Protein AF-A0A929ZGE2-F1 (afdb_monomer_lite)

Structure (mmCIF, N/CA/C/O backbone):
data_AF-A0A929ZGE2-F1
#
_entry.id   AF-A0A929ZGE2-F1
#
loop_
_atom_site.group_PDB
_atom_site.id
_atom_site.type_symbol
_atom_site.label_atom_id
_atom_site.label_alt_id
_atom_site.label_comp_id
_atom_site.label_asym_id
_atom_site.label_entity_id
_atom_site.label_seq_id
_atom_site.pdbx_PDB_ins_code
_atom_site.Cartn_x
_atom_site.Cartn_y
_atom_site.Cartn_z
_atom_site.occupancy
_atom_site.B_iso_or_equiv
_atom_site.auth_seq_id
_atom_site.auth_comp_id
_atom_site.auth_asym_id
_atom_site.auth_atom_id
_atom_site.pdbx_PDB_model_num
ATOM 1 N N . ASN A 1 1 ? -26.048 5.030 -4.617 1.00 40.84 1 ASN A N 1
ATOM 2 C CA . ASN A 1 1 ? -25.272 4.471 -3.493 1.00 40.84 1 ASN A CA 1
ATOM 3 C C . ASN A 1 1 ? -23.914 5.142 -3.440 1.00 40.84 1 ASN A C 1
ATOM 5 O O . ASN A 1 1 ? -22.990 4.678 -4.099 1.00 40.84 1 ASN A O 1
ATOM 9 N N . LEU A 1 2 ? -23.806 6.269 -2.723 1.00 44.00 2 LEU A N 1
ATOM 10 C CA . LEU A 1 2 ? -22.497 6.775 -2.311 1.00 44.00 2 LEU A CA 1
ATOM 11 C C . LEU A 1 2 ? -21.876 5.659 -1.468 1.00 44.00 2 LEU A C 1
ATOM 13 O O . LEU A 1 2 ? -22.392 5.347 -0.399 1.00 44.00 2 LEU A O 1
ATOM 17 N N . ARG A 1 3 ? -20.832 5.007 -1.985 1.00 54.00 3 ARG A N 1
ATOM 18 C CA . ARG A 1 3 ? -19.959 4.172 -1.158 1.00 54.00 3 ARG A CA 1
ATOM 19 C C . ARG A 1 3 ? -19.559 5.036 0.035 1.00 54.00 3 ARG A C 1
ATOM 21 O O . ARG A 1 3 ? -19.123 6.165 -0.184 1.00 54.00 3 ARG A O 1
ATOM 28 N N . GLU A 1 4 ? -19.760 4.550 1.257 1.00 52.00 4 GLU A N 1
ATOM 29 C CA . GLU A 1 4 ? -19.268 5.228 2.456 1.00 52.00 4 GLU A CA 1
ATOM 30 C C . GLU A 1 4 ? -17.819 5.655 2.212 1.00 52.00 4 GLU A C 1
ATOM 32 O O . GLU A 1 4 ? -16.955 4.827 1.906 1.00 52.00 4 GLU A O 1
ATOM 37 N N . SER A 1 5 ? -17.575 6.965 2.259 1.00 64.25 5 SER A N 1
ATOM 38 C CA . SER A 1 5 ? -16.244 7.520 2.058 1.00 64.25 5 SER A CA 1
ATOM 39 C C . SER A 1 5 ? -15.406 7.135 3.267 1.00 64.25 5 SER A C 1
ATOM 41 O O . SER A 1 5 ? -15.441 7.811 4.294 1.00 64.25 5 SER A O 1
ATOM 43 N N . ARG A 1 6 ? -14.682 6.016 3.176 1.00 67.69 6 ARG A N 1
ATOM 44 C CA . ARG A 1 6 ? -13.739 5.624 4.224 1.00 67.69 6 ARG A CA 1
ATOM 45 C C . ARG A 1 6 ? -12.656 6.701 4.323 1.00 67.69 6 ARG A C 1
ATOM 47 O O . ARG A 1 6 ? -12.131 7.111 3.285 1.00 67.69 6 ARG A O 1
ATOM 54 N N . PRO A 1 7 ? -12.312 7.172 5.532 1.00 79.94 7 PRO A N 1
ATOM 55 C CA . PRO A 1 7 ? -11.220 8.117 5.692 1.00 79.94 7 PRO A CA 1
ATOM 56 C C . PRO A 1 7 ? -9.923 7.465 5.206 1.00 79.94 7 PRO A C 1
ATOM 58 O O . PRO A 1 7 ? -9.541 6.390 5.667 1.00 79.94 7 PRO A O 1
ATOM 61 N N . VAL A 1 8 ? -9.251 8.117 4.261 1.00 84.75 8 VAL A N 1
ATOM 62 C CA . VAL A 1 8 ? -7.944 7.691 3.753 1.00 84.75 8 VAL A CA 1
ATOM 63 C C . VAL A 1 8 ? -6.881 8.501 4.477 1.00 84.75 8 VAL A C 1
ATOM 65 O O . VAL A 1 8 ? -7.039 9.702 4.648 1.00 84.75 8 VAL A O 1
ATOM 68 N N . SER A 1 9 ? -5.800 7.856 4.910 1.00 90.00 9 SER A N 1
ATOM 69 C CA . SER A 1 9 ? -4.595 8.536 5.392 1.00 90.00 9 SER A CA 1
ATOM 70 C C . SER A 1 9 ? -3.472 8.297 4.393 1.00 90.00 9 SER A C 1
ATOM 72 O O . SER A 1 9 ? -3.254 7.158 3.989 1.00 90.00 9 SER A O 1
ATOM 74 N N . LEU A 1 10 ? -2.752 9.352 4.007 1.00 91.56 10 LEU A N 1
ATOM 75 C CA . LEU A 1 10 ? -1.669 9.263 3.029 1.00 91.56 10 LEU A CA 1
ATOM 76 C C . LEU A 1 10 ? -0.353 9.757 3.623 1.00 91.56 10 LEU A C 1
ATOM 78 O O . LEU A 1 10 ? -0.294 10.792 4.284 1.00 91.56 10 LEU A O 1
ATOM 82 N N . SER A 1 11 ? 0.704 8.996 3.378 1.00 91.50 11 SER A N 1
ATOM 83 C CA . SER A 1 11 ? 2.046 9.247 3.877 1.00 91.50 11 SER A CA 1
ATOM 84 C C . SER A 1 11 ? 3.041 9.141 2.728 1.00 91.50 11 SER A C 1
ATOM 86 O O . SER A 1 11 ? 2.984 8.194 1.948 1.00 91.50 11 SER A O 1
ATOM 88 N N . THR A 1 12 ? 3.981 10.076 2.668 1.00 89.44 12 THR A N 1
ATOM 89 C CA . THR A 1 12 ? 5.114 10.082 1.739 1.00 89.44 12 THR A CA 1
ATOM 90 C C . THR A 1 12 ? 6.421 9.866 2.503 1.00 89.44 12 THR A C 1
ATOM 92 O O . THR A 1 12 ? 6.436 9.656 3.724 1.00 89.44 12 THR A O 1
ATOM 95 N N . THR A 1 13 ? 7.544 9.933 1.793 1.00 82.38 13 THR A N 1
ATOM 96 C CA . THR A 1 13 ? 8.884 9.935 2.393 1.00 82.38 13 THR A CA 1
ATOM 97 C C . THR A 1 13 ? 9.158 11.170 3.254 1.00 82.38 13 THR A C 1
ATOM 99 O O . THR A 1 13 ? 10.060 11.122 4.082 1.00 82.38 13 THR A O 1
ATOM 102 N N . GLU A 1 14 ? 8.397 12.257 3.084 1.00 83.38 14 GLU A N 1
ATOM 103 C CA . GLU A 1 14 ? 8.564 13.503 3.847 1.00 83.38 14 GLU A CA 1
ATOM 104 C C . GLU A 1 14 ? 7.652 13.570 5.082 1.00 83.38 14 GLU A C 1
ATOM 106 O O . GLU A 1 14 ? 7.980 14.250 6.050 1.00 83.38 14 GLU A O 1
ATOM 111 N N . GLY A 1 15 ? 6.539 12.830 5.103 1.00 87.25 15 GLY A N 1
ATOM 112 C CA . GLY A 1 15 ? 5.638 12.820 6.256 1.00 87.25 15 GLY A CA 1
ATOM 113 C C . GLY A 1 15 ? 4.215 12.394 5.920 1.00 87.25 15 GLY A C 1
ATOM 114 O O . GLY A 1 15 ? 3.963 11.780 4.886 1.00 87.25 15 GLY A O 1
ATOM 115 N N . TRP A 1 16 ? 3.282 12.678 6.826 1.00 91.81 16 TRP A N 1
ATOM 116 C CA . TRP A 1 16 ? 1.848 12.500 6.586 1.00 91.81 16 TRP A CA 1
ATOM 117 C C . TRP A 1 16 ? 1.264 13.720 5.887 1.00 91.81 16 TRP A C 1
ATOM 119 O O . TRP A 1 16 ? 1.571 14.846 6.268 1.00 91.81 16 TRP A O 1
ATOM 129 N N . LEU A 1 17 ? 0.381 13.491 4.916 1.00 91.38 17 LEU A N 1
ATOM 130 C CA . LEU A 1 17 ? -0.327 14.558 4.219 1.00 91.38 17 LEU A CA 1
ATOM 131 C C . LEU A 1 17 ? -1.731 14.784 4.805 1.00 91.38 17 LEU A C 1
ATOM 133 O O . LEU A 1 17 ? -2.386 13.830 5.257 1.00 91.38 17 LEU A O 1
ATOM 137 N N . PRO A 1 18 ? -2.234 16.033 4.776 1.00 85.56 18 PRO A N 1
ATOM 138 C CA . PRO A 1 18 ? -3.602 16.339 5.168 1.00 85.56 18 PRO A CA 1
ATOM 139 C C . PRO A 1 18 ? -4.575 15.692 4.176 1.00 85.56 18 PRO A C 1
ATOM 141 O O . PRO A 1 18 ? -4.662 16.096 3.027 1.00 85.56 18 PRO A O 1
ATOM 144 N N . SER A 1 19 ? -5.315 14.679 4.619 1.00 81.50 19 SER A N 1
ATOM 145 C CA . SER A 1 19 ? -6.142 13.823 3.746 1.00 81.50 19 SER A CA 1
ATOM 146 C C . SER A 1 19 ? -7.652 13.963 3.978 1.00 81.50 19 SER A C 1
ATOM 148 O O . SER A 1 19 ? -8.447 13.386 3.245 1.00 81.50 19 SER A O 1
ATOM 150 N N . GLY A 1 20 ? -8.063 14.783 4.953 1.00 79.75 20 GLY A N 1
ATOM 151 C CA . GLY A 1 20 ? -9.476 15.066 5.237 1.00 79.75 20 GLY A CA 1
ATOM 152 C C . GLY A 1 20 ? -10.130 16.091 4.301 1.00 79.75 20 GLY A C 1
ATOM 153 O O . GLY A 1 20 ? -11.348 16.227 4.314 1.00 79.75 20 GLY A O 1
ATOM 154 N N . VAL A 1 21 ? -9.345 16.820 3.497 1.00 84.12 21 VAL A N 1
ATOM 155 C CA . VAL A 1 21 ? -9.839 17.822 2.536 1.00 84.12 21 VAL A CA 1
ATOM 156 C C . VAL A 1 21 ? -9.084 17.658 1.221 1.00 84.12 21 VAL A C 1
ATOM 158 O O . VAL A 1 21 ? -7.868 17.831 1.191 1.00 84.12 21 VAL A O 1
ATOM 161 N N . ALA A 1 22 ? -9.807 17.369 0.135 1.00 82.44 22 ALA A N 1
ATOM 162 C CA . ALA A 1 22 ? -9.215 17.029 -1.161 1.00 82.44 22 ALA A CA 1
ATOM 163 C C . ALA A 1 22 ? -8.254 18.105 -1.697 1.00 82.44 22 ALA A C 1
ATOM 165 O O . ALA A 1 22 ? -7.133 17.781 -2.068 1.00 82.44 22 ALA A O 1
ATOM 166 N N . MET A 1 23 ? -8.650 19.383 -1.672 1.00 87.00 23 MET A N 1
ATOM 167 C CA . MET A 1 23 ? -7.789 20.475 -2.155 1.00 87.00 23 MET A CA 1
ATOM 168 C C . MET A 1 23 ? -6.487 20.584 -1.358 1.00 87.00 23 MET A C 1
ATOM 170 O O . MET A 1 23 ? -5.419 20.645 -1.948 1.00 87.00 23 MET A O 1
ATOM 174 N N . ARG A 1 24 ? -6.554 20.488 -0.023 1.00 87.06 24 ARG A N 1
ATOM 175 C CA . ARG A 1 24 ? -5.351 20.536 0.826 1.00 87.06 24 ARG A CA 1
ATOM 176 C C . ARG A 1 24 ? -4.417 19.355 0.585 1.00 87.06 24 ARG A C 1
ATOM 178 O O . ARG A 1 24 ? -3.208 19.506 0.709 1.00 87.06 24 ARG A O 1
ATOM 185 N N . LEU A 1 25 ? -4.972 18.186 0.265 1.00 89.25 25 LEU A N 1
ATOM 186 C CA . LEU A 1 25 ? -4.176 17.026 -0.117 1.00 89.25 25 LEU A CA 1
ATOM 187 C C . LEU A 1 25 ? -3.442 17.276 -1.438 1.00 89.25 25 LEU A C 1
ATOM 189 O O . LEU A 1 25 ? -2.263 16.956 -1.531 1.00 89.25 25 LEU A O 1
ATOM 193 N N . LEU A 1 26 ? -4.127 17.837 -2.440 1.00 89.56 26 LEU A N 1
ATOM 194 C CA . LEU A 1 26 ? -3.534 18.149 -3.743 1.00 89.56 26 LEU A CA 1
ATOM 195 C C . LEU A 1 26 ? -2.442 19.216 -3.629 1.00 89.56 26 LEU A C 1
ATOM 197 O O . LEU A 1 26 ? -1.361 19.021 -4.180 1.00 89.56 26 LEU A O 1
ATOM 201 N N . ASP A 1 27 ? -2.687 20.278 -2.859 1.00 90.69 27 ASP A N 1
ATOM 202 C CA . ASP A 1 27 ? -1.688 21.314 -2.585 1.00 90.69 27 ASP A CA 1
ATOM 203 C C . ASP A 1 27 ? -0.450 20.693 -1.924 1.00 90.69 27 ASP A C 1
ATOM 205 O O . ASP A 1 27 ? 0.663 20.834 -2.430 1.00 90.69 27 ASP A O 1
ATOM 209 N N . ALA A 1 28 ? -0.647 19.897 -0.866 1.00 90.44 28 ALA A N 1
ATOM 210 C CA . ALA A 1 28 ? 0.449 19.226 -0.175 1.00 90.44 28 ALA A CA 1
ATOM 211 C C . ALA A 1 28 ? 1.199 18.240 -1.086 1.00 90.44 28 ALA A C 1
ATOM 213 O O . ALA A 1 28 ? 2.420 18.160 -1.017 1.00 90.44 28 ALA A O 1
ATOM 214 N N . LEU A 1 29 ? 0.501 17.507 -1.962 1.00 88.81 29 LEU A N 1
ATOM 215 C CA . LEU A 1 29 ? 1.123 16.613 -2.945 1.00 88.81 29 LEU A CA 1
ATOM 216 C C . LEU A 1 29 ? 1.985 17.371 -3.958 1.00 88.81 29 LEU A C 1
ATOM 218 O O . LEU A 1 29 ? 3.021 16.847 -4.358 1.00 88.81 29 LEU A O 1
ATOM 222 N N . SER A 1 30 ? 1.588 18.582 -4.358 1.00 88.88 30 SER A N 1
ATOM 223 C CA . SER A 1 30 ? 2.363 19.396 -5.305 1.00 88.88 30 SER A CA 1
ATOM 224 C C . SER A 1 30 ? 3.727 19.833 -4.751 1.00 88.88 30 SER A C 1
ATOM 226 O O . SER A 1 30 ? 4.663 20.066 -5.514 1.00 88.88 30 SER A O 1
ATOM 228 N N . GLU A 1 31 ? 3.857 19.893 -3.424 1.00 88.62 31 GLU A N 1
ATOM 229 C CA . GLU A 1 31 ? 5.085 20.287 -2.731 1.00 88.62 31 GLU A CA 1
ATOM 230 C C . GLU A 1 31 ? 6.019 19.103 -2.432 1.00 88.62 31 GLU A C 1
ATOM 232 O O . GLU A 1 31 ? 7.210 19.310 -2.180 1.00 88.62 31 GLU A O 1
ATOM 237 N N . VAL A 1 32 ? 5.509 17.865 -2.488 1.00 86.56 32 VAL A N 1
ATOM 238 C CA . VAL A 1 32 ? 6.289 16.653 -2.201 1.00 86.56 32 VAL A CA 1
ATOM 239 C C . VAL A 1 32 ? 7.362 16.464 -3.263 1.00 86.56 32 VAL A C 1
ATOM 241 O O . VAL A 1 32 ? 7.082 16.253 -4.444 1.00 86.56 32 VAL A O 1
ATOM 244 N N . LYS A 1 33 ? 8.621 16.455 -2.826 1.00 80.06 33 LYS A N 1
ATOM 245 C CA . LYS A 1 33 ? 9.756 16.194 -3.713 1.00 80.06 33 LYS A CA 1
ATOM 246 C C . LYS A 1 33 ? 10.139 14.722 -3.681 1.00 80.06 33 LYS A C 1
ATOM 248 O O . LYS A 1 33 ? 10.235 14.107 -2.619 1.00 80.06 33 LYS A O 1
ATOM 253 N N . ALA A 1 34 ? 10.435 14.167 -4.855 1.00 70.25 34 ALA A N 1
ATOM 254 C CA . ALA A 1 34 ? 11.056 12.855 -4.946 1.00 70.25 34 ALA A CA 1
ATOM 255 C C . ALA A 1 34 ? 12.440 12.907 -4.281 1.00 70.25 34 ALA A C 1
ATOM 257 O O . ALA A 1 34 ? 13.312 13.674 -4.693 1.00 70.25 34 ALA A O 1
ATOM 258 N N . ARG A 1 35 ? 12.645 12.096 -3.243 1.00 69.00 35 ARG A N 1
ATOM 259 C CA . ARG A 1 35 ? 13.950 11.918 -2.602 1.00 69.00 35 ARG A CA 1
ATOM 260 C C . ARG A 1 35 ? 14.321 10.446 -2.598 1.00 69.00 35 ARG A C 1
ATOM 262 O O . ARG A 1 35 ? 13.476 9.588 -2.356 1.00 69.00 35 ARG A O 1
ATOM 269 N N . SER A 1 36 ? 15.606 10.173 -2.806 1.00 65.69 36 SER A N 1
ATOM 270 C CA . SER A 1 36 ? 16.196 8.883 -2.453 1.00 65.69 36 SER A CA 1
ATOM 271 C C . SER A 1 36 ? 15.994 8.664 -0.953 1.00 65.69 36 SER A C 1
ATOM 273 O O . SER A 1 36 ? 16.474 9.460 -0.143 1.00 65.69 36 SER A O 1
ATOM 275 N N . PHE A 1 37 ? 15.269 7.610 -0.583 1.00 65.19 37 PHE A N 1
ATOM 276 C CA . PHE A 1 37 ? 15.007 7.269 0.809 1.00 65.19 37 PHE A CA 1
ATOM 277 C C . PHE A 1 37 ? 15.747 5.987 1.182 1.00 65.19 37 PHE A C 1
ATOM 279 O O . PHE A 1 37 ? 15.637 4.985 0.483 1.00 65.19 37 PHE A O 1
ATOM 286 N N . GLY A 1 38 ? 16.504 6.033 2.281 1.00 69.81 38 GLY A N 1
ATOM 287 C CA . GLY A 1 38 ? 17.446 4.970 2.640 1.00 69.81 38 GLY A CA 1
ATOM 288 C C . GLY A 1 38 ? 16.827 3.706 3.244 1.00 69.81 38 GLY A C 1
ATOM 289 O O . GLY A 1 38 ? 17.447 2.656 3.157 1.00 69.81 38 GLY A O 1
ATOM 290 N N . ASP A 1 39 ? 15.630 3.770 3.847 1.00 85.81 39 ASP A N 1
ATOM 291 C CA . ASP A 1 39 ? 15.008 2.587 4.473 1.00 85.81 39 ASP A CA 1
ATOM 292 C C . ASP A 1 39 ? 13.474 2.607 4.387 1.00 85.81 39 ASP A C 1
ATOM 294 O O . ASP A 1 39 ? 12.769 2.964 5.336 1.00 85.81 39 ASP A O 1
ATOM 298 N N . LEU A 1 40 ? 12.942 2.208 3.230 1.00 87.94 40 LEU A N 1
ATOM 299 C CA . LEU A 1 40 ? 11.500 2.101 2.988 1.00 87.94 40 LEU A CA 1
ATOM 300 C C . LEU A 1 40 ? 10.786 1.250 4.055 1.00 87.94 40 LEU A C 1
ATOM 302 O O . LEU A 1 40 ? 9.696 1.610 4.502 1.00 87.94 40 LEU A O 1
ATOM 306 N N . SER A 1 41 ? 11.418 0.173 4.526 1.00 91.69 41 SER A N 1
ATOM 307 C CA . SER A 1 41 ? 10.856 -0.714 5.548 1.00 91.69 41 SER A CA 1
ATOM 308 C C . SER A 1 41 ? 10.658 0.005 6.881 1.00 91.69 41 SER A C 1
ATOM 310 O O . SER A 1 41 ? 9.613 -0.146 7.517 1.00 91.69 41 SER A O 1
ATOM 312 N N . ARG A 1 42 ? 11.615 0.842 7.300 1.00 91.62 42 ARG A N 1
ATOM 313 C CA . ARG A 1 42 ? 11.450 1.699 8.483 1.00 91.62 42 ARG A CA 1
ATOM 314 C C . ARG A 1 42 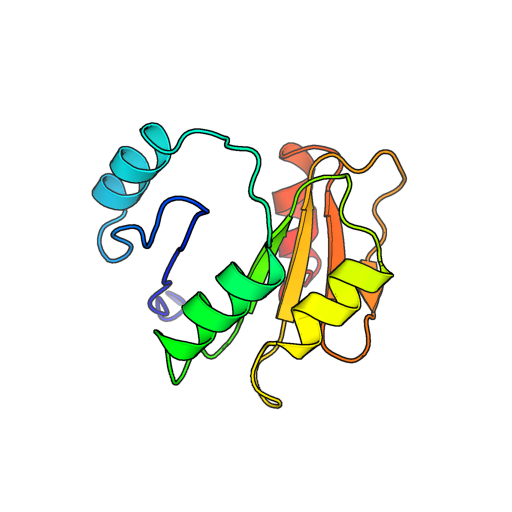? 10.280 2.663 8.312 1.00 91.62 42 ARG A C 1
ATOM 316 O O . ARG A 1 42 ? 9.455 2.749 9.219 1.00 91.62 42 ARG A O 1
ATOM 323 N N . ARG A 1 43 ? 10.154 3.329 7.157 1.00 90.44 43 ARG A N 1
ATOM 324 C CA . ARG A 1 43 ? 9.041 4.267 6.917 1.00 90.44 43 ARG A CA 1
ATOM 325 C C . ARG A 1 43 ? 7.682 3.576 6.989 1.00 90.44 43 ARG A C 1
ATOM 327 O O . ARG A 1 43 ? 6.763 4.134 7.586 1.00 90.44 43 ARG A O 1
ATOM 334 N N . VAL A 1 44 ? 7.560 2.379 6.410 1.00 92.56 44 VAL A N 1
ATOM 335 C CA . VAL A 1 44 ? 6.322 1.588 6.461 1.00 92.56 44 VAL A CA 1
ATOM 336 C C . VAL A 1 44 ? 5.994 1.181 7.896 1.00 92.56 44 VAL A C 1
ATOM 338 O O . VAL A 1 44 ? 4.866 1.404 8.330 1.00 92.56 44 VAL A O 1
ATOM 341 N N . ARG A 1 45 ? 6.968 0.671 8.667 1.00 92.94 45 ARG A N 1
ATOM 342 C CA . ARG A 1 45 ? 6.762 0.337 10.090 1.00 92.94 45 ARG A CA 1
ATOM 343 C C . ARG A 1 45 ? 6.277 1.538 10.898 1.00 92.94 45 ARG A C 1
ATOM 345 O O . ARG A 1 45 ? 5.303 1.426 11.634 1.00 92.94 45 ARG A O 1
ATOM 352 N N . GLU A 1 46 ? 6.927 2.689 10.737 1.00 92.94 46 GLU A N 1
ATOM 353 C CA . GLU A 1 46 ? 6.539 3.928 11.420 1.00 92.94 46 GLU A CA 1
ATOM 354 C C . GLU A 1 46 ? 5.130 4.378 11.030 1.00 92.94 46 GLU A C 1
ATOM 356 O O . GLU A 1 46 ? 4.344 4.762 11.894 1.00 92.94 46 GLU A O 1
ATOM 361 N N . ALA A 1 47 ? 4.786 4.310 9.740 1.00 92.56 47 ALA A N 1
ATOM 362 C CA . ALA A 1 47 ? 3.465 4.695 9.261 1.00 92.56 47 ALA A CA 1
ATOM 363 C C . ALA A 1 47 ? 2.360 3.784 9.824 1.00 92.56 47 ALA A C 1
ATOM 365 O O . ALA A 1 47 ? 1.340 4.281 10.298 1.00 92.56 47 ALA A O 1
ATOM 366 N N . VAL A 1 48 ? 2.580 2.467 9.828 1.00 92.50 48 VAL A N 1
ATOM 367 C CA . VAL A 1 48 ? 1.648 1.492 10.413 1.00 92.50 48 VAL A CA 1
ATOM 368 C C . VAL A 1 48 ? 1.489 1.724 11.918 1.00 92.50 48 VAL A C 1
ATOM 370 O O . VAL A 1 48 ? 0.366 1.792 12.410 1.00 92.50 48 VAL A O 1
ATOM 373 N N . ALA A 1 49 ? 2.590 1.925 12.649 1.00 93.12 49 ALA A N 1
ATOM 374 C CA . ALA A 1 49 ? 2.554 2.159 14.094 1.00 93.12 49 ALA A CA 1
ATOM 375 C C . ALA A 1 49 ? 1.801 3.447 14.477 1.00 93.12 49 ALA A C 1
ATOM 377 O O . ALA A 1 49 ? 1.116 3.487 15.496 1.00 93.12 49 ALA A O 1
ATOM 378 N N . GLN A 1 50 ? 1.896 4.497 13.657 1.00 93.38 50 GLN A N 1
ATOM 379 C CA . GLN A 1 50 ? 1.214 5.778 13.889 1.00 93.38 50 GLN A CA 1
ATOM 380 C C . GLN A 1 50 ? -0.281 5.750 13.536 1.00 93.38 50 GLN A C 1
ATOM 382 O O . GLN A 1 50 ? -1.009 6.684 13.878 1.00 93.38 50 GLN A O 1
ATOM 387 N N . ARG A 1 51 ? -0.753 4.704 12.848 1.00 90.44 51 ARG A N 1
ATOM 388 C CA . ARG A 1 51 ? -2.162 4.510 12.481 1.00 90.44 51 ARG A CA 1
ATOM 389 C C . ARG A 1 51 ? -2.647 3.130 12.941 1.00 90.44 51 ARG A C 1
ATOM 391 O O . ARG A 1 51 ? -2.924 2.267 12.106 1.00 90.44 51 ARG A O 1
ATOM 398 N N . PRO A 1 52 ? -2.783 2.907 14.261 1.00 84.06 52 PRO A N 1
ATOM 399 C CA . PRO A 1 52 ? -3.421 1.693 14.751 1.00 84.06 52 PRO A CA 1
ATOM 400 C C . PRO A 1 52 ? -4.872 1.654 14.242 1.00 84.06 52 PRO A C 1
ATOM 402 O O . PRO A 1 52 ? -5.599 2.638 14.360 1.00 84.06 52 PRO A O 1
ATOM 405 N N . GLY A 1 53 ? -5.285 0.539 13.634 1.00 86.44 53 GLY A N 1
ATOM 406 C CA . GLY A 1 53 ? -6.644 0.364 13.102 1.00 86.44 53 GLY A CA 1
ATOM 407 C C . GLY A 1 53 ? -6.832 0.690 11.616 1.00 86.44 53 GLY A C 1
ATOM 408 O O . GLY A 1 53 ? -7.971 0.828 11.168 1.00 86.44 53 GLY A O 1
ATOM 409 N N . VAL A 1 54 ? -5.755 0.810 10.827 1.00 89.31 54 VAL A N 1
ATOM 410 C CA . VAL A 1 54 ? -5.893 0.801 9.358 1.00 89.31 54 VAL A CA 1
ATOM 411 C C . VAL A 1 54 ? -6.588 -0.485 8.907 1.00 89.31 54 VAL A C 1
ATOM 413 O O . VAL A 1 54 ? -6.236 -1.567 9.353 1.00 89.31 54 VAL A O 1
ATOM 416 N N . SER A 1 55 ? -7.576 -0.368 8.019 1.00 89.75 55 SER A N 1
ATOM 417 C CA . SER A 1 55 ? -8.328 -1.525 7.497 1.00 89.75 55 SER A CA 1
ATOM 418 C C . SER A 1 55 ? -7.771 -2.078 6.185 1.00 89.75 55 SER A C 1
ATOM 420 O O . SER A 1 55 ? -8.221 -3.118 5.723 1.00 89.75 55 SER A O 1
ATOM 422 N N . ALA A 1 56 ? -6.820 -1.372 5.575 1.00 91.12 56 ALA A N 1
ATOM 423 C CA . ALA A 1 56 ? -6.087 -1.771 4.382 1.00 91.12 56 ALA A CA 1
ATOM 424 C C . ALA A 1 56 ? -4.810 -0.927 4.285 1.00 91.12 56 ALA A C 1
ATOM 426 O O . ALA A 1 56 ? -4.802 0.238 4.697 1.00 91.12 56 ALA A O 1
ATOM 427 N N . LEU A 1 57 ? -3.748 -1.486 3.707 1.00 93.19 57 LEU A N 1
ATOM 428 C CA . LEU A 1 57 ? -2.508 -0.773 3.413 1.00 93.19 57 LEU A CA 1
ATOM 429 C C . LEU A 1 57 ? -2.223 -0.838 1.912 1.00 93.19 57 LEU A C 1
ATOM 431 O O . LEU A 1 57 ? -2.126 -1.917 1.336 1.00 93.19 57 LEU A O 1
ATOM 435 N N . THR A 1 58 ? -2.056 0.319 1.275 1.00 93.25 58 THR A N 1
ATOM 436 C CA . THR A 1 58 ? -1.557 0.397 -0.104 1.00 93.25 58 THR A CA 1
ATOM 437 C C . THR A 1 58 ? -0.180 1.044 -0.109 1.00 93.25 58 THR A C 1
ATOM 439 O O . THR A 1 58 ? -0.014 2.143 0.417 1.00 93.25 58 THR A O 1
ATOM 442 N N . LEU A 1 59 ? 0.805 0.369 -0.696 1.00 93.75 59 LEU A N 1
ATOM 443 C CA . LEU A 1 59 ? 2.169 0.866 -0.845 1.00 93.75 59 LEU A CA 1
ATOM 444 C C . LEU A 1 59 ? 2.439 1.180 -2.313 1.00 93.75 59 LEU A C 1
ATOM 446 O O . LEU A 1 59 ? 2.299 0.310 -3.168 1.00 93.75 59 LEU A O 1
ATOM 450 N N . ILE A 1 60 ? 2.857 2.410 -2.597 1.00 91.31 60 ILE A N 1
ATOM 451 C CA . ILE A 1 60 ? 3.348 2.801 -3.919 1.00 91.31 60 ILE A CA 1
ATOM 452 C C . ILE A 1 60 ? 4.871 2.803 -3.860 1.00 91.31 60 ILE A C 1
ATOM 454 O O . ILE A 1 60 ? 5.454 3.504 -3.031 1.00 91.31 60 ILE A O 1
ATOM 458 N N . VAL A 1 61 ? 5.512 1.999 -4.704 1.00 91.06 61 VAL A N 1
ATOM 459 C CA . VAL A 1 61 ? 6.963 1.791 -4.683 1.00 91.06 61 VAL A CA 1
ATOM 460 C C . VAL A 1 61 ? 7.591 2.042 -6.051 1.00 91.06 61 VAL A C 1
ATOM 462 O O . VAL A 1 61 ? 6.930 1.938 -7.085 1.00 91.06 61 VAL A O 1
ATOM 465 N N . GLY A 1 62 ? 8.877 2.394 -6.048 1.00 88.75 62 GLY A N 1
ATOM 466 C CA . GLY A 1 62 ? 9.649 2.611 -7.271 1.00 88.75 62 GLY A CA 1
ATOM 467 C C . GLY A 1 62 ? 10.015 1.305 -7.989 1.00 88.75 62 GLY A C 1
ATOM 468 O O . GLY A 1 62 ? 9.922 0.227 -7.397 1.00 88.75 62 GLY A O 1
ATOM 469 N N . PRO A 1 63 ? 10.500 1.391 -9.238 1.00 88.69 63 PRO A N 1
ATOM 470 C CA . PRO A 1 63 ? 10.704 0.232 -10.113 1.00 88.69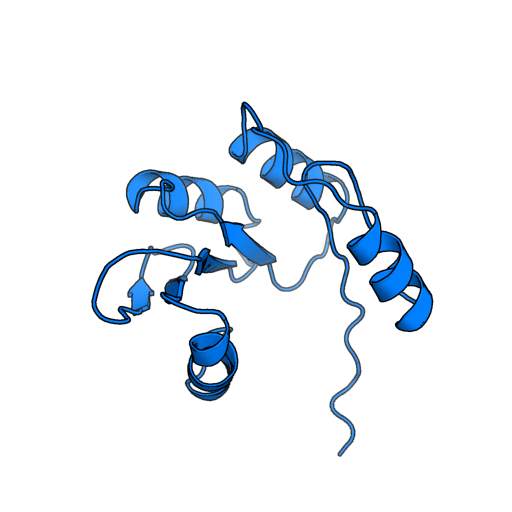 63 PRO A CA 1
ATOM 471 C C . PRO A 1 63 ? 11.789 -0.729 -9.619 1.00 88.69 63 PRO A C 1
ATOM 473 O O . PRO A 1 63 ? 11.752 -1.915 -9.928 1.00 88.69 63 PRO A O 1
ATOM 476 N N . ASN A 1 64 ? 12.722 -0.229 -8.807 1.00 88.88 64 ASN A N 1
ATOM 477 C CA . ASN A 1 64 ? 13.849 -1.002 -8.287 1.00 88.88 64 ASN A CA 1
ATOM 478 C C . ASN A 1 64 ? 13.485 -1.891 -7.091 1.00 88.88 64 ASN A C 1
ATOM 480 O O . ASN A 1 64 ? 14.326 -2.669 -6.655 1.00 88.88 64 ASN A O 1
ATOM 484 N N . VAL A 1 65 ? 12.264 -1.784 -6.549 1.00 91.00 65 VAL A N 1
ATOM 485 C CA . VAL A 1 65 ? 11.822 -2.661 -5.458 1.00 91.00 65 VAL A CA 1
ATOM 486 C C . VAL A 1 65 ? 11.592 -4.061 -6.007 1.00 91.00 65 VAL A C 1
ATOM 488 O O . VAL A 1 65 ? 10.699 -4.290 -6.824 1.00 91.00 65 VAL A O 1
ATOM 491 N N . THR A 1 66 ? 12.398 -5.007 -5.546 1.00 91.81 66 THR A N 1
ATOM 492 C CA . THR A 1 66 ? 12.319 -6.418 -5.925 1.00 91.81 66 THR A CA 1
ATOM 493 C C . THR A 1 66 ? 11.083 -7.096 -5.332 1.00 91.81 66 THR A C 1
ATOM 495 O O . THR A 1 66 ? 10.470 -6.617 -4.379 1.00 91.81 66 THR A O 1
ATOM 498 N N . ASP A 1 67 ? 10.724 -8.263 -5.863 1.00 92.06 67 ASP A N 1
ATOM 499 C CA . ASP A 1 67 ? 9.607 -9.061 -5.344 1.00 92.06 67 ASP A CA 1
ATOM 500 C C . ASP A 1 67 ? 9.839 -9.507 -3.893 1.00 92.06 67 ASP A C 1
ATOM 502 O O . ASP A 1 67 ? 8.904 -9.556 -3.094 1.00 92.06 67 ASP A O 1
ATOM 506 N N . ILE A 1 68 ? 11.097 -9.791 -3.538 1.00 93.56 68 ILE A N 1
ATOM 507 C CA . ILE A 1 68 ? 11.501 -10.171 -2.180 1.00 93.56 68 ILE A CA 1
ATOM 508 C C . ILE A 1 68 ? 11.320 -8.987 -1.226 1.00 93.56 68 ILE A C 1
ATOM 510 O O . ILE A 1 68 ? 10.747 -9.149 -0.148 1.00 93.56 68 ILE A O 1
ATOM 514 N N . GLU A 1 69 ? 11.757 -7.790 -1.622 1.00 94.31 69 GLU A N 1
ATOM 515 C CA . GLU A 1 69 ? 11.543 -6.574 -0.833 1.00 94.31 69 GLU A CA 1
ATOM 516 C C . GLU A 1 69 ? 10.054 -6.254 -0.703 1.00 94.31 69 GLU A C 1
ATOM 518 O O . GLU A 1 69 ? 9.590 -5.970 0.397 1.00 94.31 69 GLU A O 1
ATOM 523 N N . ALA A 1 70 ? 9.272 -6.374 -1.778 1.00 94.44 70 ALA A N 1
ATOM 524 C CA . ALA A 1 70 ? 7.824 -6.191 -1.727 1.00 94.44 70 ALA A CA 1
ATOM 525 C C . ALA A 1 70 ? 7.157 -7.187 -0.759 1.00 94.44 70 ALA A C 1
ATOM 527 O O . ALA A 1 70 ? 6.352 -6.790 0.087 1.00 94.44 70 ALA A O 1
ATOM 528 N N . ALA A 1 71 ? 7.535 -8.468 -0.810 1.00 95.00 71 ALA A N 1
ATOM 529 C CA . ALA A 1 71 ? 7.060 -9.481 0.131 1.00 95.00 71 ALA A CA 1
ATOM 530 C C . ALA A 1 71 ? 7.472 -9.173 1.580 1.00 95.00 71 ALA A C 1
ATOM 532 O O . ALA A 1 71 ? 6.703 -9.430 2.510 1.00 95.00 71 ALA A O 1
ATOM 533 N N . HIS A 1 72 ? 8.663 -8.604 1.787 1.00 95.56 72 HIS A N 1
ATOM 534 C CA . HIS A 1 72 ? 9.106 -8.143 3.099 1.00 95.56 72 HIS A CA 1
ATOM 535 C C . HIS A 1 72 ? 8.258 -6.966 3.599 1.00 95.56 72 HIS A C 1
ATOM 537 O O . HIS A 1 72 ? 7.783 -7.005 4.732 1.00 95.56 72 HIS A O 1
ATOM 543 N N . LEU A 1 73 ? 7.994 -5.966 2.753 1.00 95.56 73 LEU A N 1
ATOM 544 C CA . LEU A 1 73 ? 7.155 -4.812 3.089 1.00 95.56 73 LEU A CA 1
ATOM 545 C C . LEU A 1 73 ? 5.723 -5.226 3.450 1.00 95.56 73 LEU A C 1
ATOM 547 O O . LEU A 1 73 ? 5.167 -4.714 4.420 1.00 95.56 73 LEU A O 1
ATOM 551 N N . ALA A 1 74 ? 5.145 -6.190 2.726 1.00 95.00 74 ALA A N 1
ATOM 552 C CA . ALA A 1 74 ? 3.806 -6.708 3.010 1.00 95.00 74 ALA A CA 1
ATOM 553 C C . ALA A 1 74 ? 3.687 -7.328 4.414 1.00 95.00 74 ALA A C 1
ATOM 555 O O . ALA A 1 74 ? 2.637 -7.261 5.048 1.00 95.00 74 ALA A O 1
ATOM 556 N N . ARG A 1 75 ? 4.778 -7.892 4.945 1.00 94.88 75 ARG A N 1
ATOM 557 C CA . ARG A 1 75 ? 4.819 -8.484 6.293 1.00 94.88 75 ARG A CA 1
ATOM 558 C C . ARG A 1 75 ? 4.884 -7.452 7.419 1.00 94.88 75 ARG A C 1
ATOM 560 O O . ARG A 1 75 ? 4.755 -7.837 8.575 1.00 94.88 75 ARG A O 1
ATOM 567 N N . LEU A 1 76 ? 5.100 -6.174 7.105 1.00 94.69 76 LEU A N 1
ATOM 568 C CA . LEU A 1 76 ? 5.157 -5.100 8.101 1.00 94.69 76 LEU A CA 1
ATOM 569 C C . LEU A 1 76 ? 3.764 -4.630 8.540 1.00 94.69 76 LEU A C 1
ATOM 571 O O . LEU A 1 76 ? 3.645 -3.965 9.567 1.00 94.69 76 LEU A O 1
ATOM 575 N N . ALA A 1 77 ? 2.724 -4.950 7.765 1.00 92.88 77 ALA A N 1
ATOM 576 C CA . ALA A 1 77 ? 1.344 -4.686 8.143 1.00 92.88 77 ALA A CA 1
ATOM 577 C C . ALA A 1 77 ? 0.844 -5.704 9.189 1.00 92.88 77 ALA A C 1
ATOM 579 O O . ALA A 1 77 ? 1.334 -6.839 9.220 1.00 92.88 77 ALA A O 1
ATOM 580 N N . PRO A 1 78 ? -0.153 -5.340 10.018 1.00 91.81 78 PRO A N 1
ATOM 581 C CA . PRO A 1 78 ? -0.815 -6.281 10.917 1.00 91.81 78 PRO A CA 1
ATOM 582 C C . PRO A 1 78 ? -1.411 -7.484 10.175 1.00 91.81 78 PRO A C 1
ATOM 584 O O . PRO A 1 78 ? -1.659 -7.438 8.967 1.00 91.81 78 PRO A O 1
ATOM 587 N N . ILE A 1 79 ? -1.618 -8.593 10.895 1.00 89.81 79 ILE A N 1
ATOM 588 C CA . ILE A 1 79 ? -1.903 -9.883 10.254 1.00 89.81 79 ILE A CA 1
ATOM 589 C C . ILE A 1 79 ? -3.221 -9.891 9.457 1.00 89.81 79 ILE A C 1
ATOM 591 O O . ILE A 1 79 ? -3.333 -10.575 8.438 1.00 89.81 79 ILE A O 1
ATOM 595 N N . ASP A 1 80 ? -4.175 -9.102 9.927 1.00 90.00 80 ASP A N 1
ATOM 596 C CA . ASP A 1 80 ? -5.552 -8.929 9.479 1.00 90.00 80 ASP A CA 1
ATOM 597 C C . ASP A 1 80 ? -5.734 -7.778 8.477 1.00 90.00 80 ASP A C 1
ATOM 599 O O . ASP A 1 80 ? -6.832 -7.581 7.960 1.00 90.00 80 ASP A O 1
ATOM 603 N N . VAL A 1 81 ? -4.668 -7.033 8.173 1.00 91.62 81 VAL A N 1
ATOM 604 C CA . VAL A 1 81 ? -4.721 -5.896 7.252 1.00 91.62 81 VAL A CA 1
ATOM 605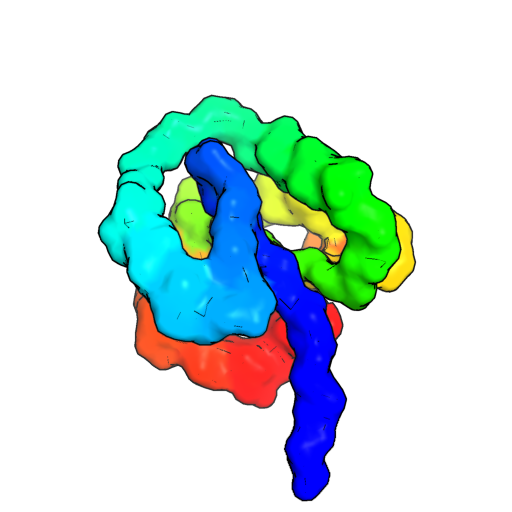 C C . VAL A 1 81 ? -4.312 -6.348 5.848 1.00 91.62 81 VAL A C 1
ATOM 607 O O . VAL A 1 81 ? -3.157 -6.743 5.655 1.00 91.62 81 VAL A O 1
ATOM 610 N N . PRO A 1 82 ? -5.206 -6.276 4.843 1.00 91.75 82 PRO A N 1
ATOM 611 C CA . PRO A 1 82 ? -4.846 -6.567 3.462 1.00 91.75 82 PRO A CA 1
ATOM 612 C C . PRO A 1 82 ? -3.826 -5.546 2.949 1.00 91.75 82 PRO A C 1
ATOM 614 O O . PRO A 1 82 ? -3.956 -4.338 3.182 1.00 91.75 82 PRO A O 1
ATOM 617 N N . VAL A 1 83 ? -2.810 -6.041 2.234 1.00 94.38 83 VAL A N 1
ATOM 618 C CA . VAL A 1 83 ? -1.749 -5.213 1.653 1.00 94.38 83 VAL A CA 1
ATOM 619 C C . VAL A 1 83 ? -1.771 -5.299 0.135 1.00 94.38 83 VAL A C 1
ATOM 621 O O . VAL A 1 83 ? -1.648 -6.376 -0.447 1.00 94.38 83 VAL A O 1
ATOM 624 N N . SER A 1 84 ? -1.858 -4.142 -0.509 1.00 93.06 84 SER A N 1
ATOM 625 C CA . SER A 1 84 ? -1.650 -3.991 -1.947 1.00 93.06 84 SER A CA 1
ATOM 626 C C . SER A 1 84 ? -0.386 -3.183 -2.203 1.00 93.06 84 SER A C 1
ATOM 628 O O . SER A 1 84 ? -0.201 -2.110 -1.635 1.00 93.06 84 SER A O 1
ATOM 630 N N . ILE A 1 85 ? 0.492 -3.674 -3.065 1.00 93.69 85 ILE A N 1
ATOM 631 C CA . ILE A 1 85 ? 1.721 -2.990 -3.457 1.00 93.69 85 ILE A CA 1
ATOM 632 C C . ILE A 1 85 ? 1.641 -2.701 -4.948 1.00 93.69 85 ILE A C 1
ATOM 634 O O . ILE A 1 85 ? 1.427 -3.606 -5.749 1.00 93.69 85 ILE A O 1
ATOM 638 N N . ILE A 1 86 ? 1.822 -1.440 -5.320 1.00 91.38 86 ILE A N 1
ATOM 639 C CA . ILE A 1 86 ? 1.877 -1.000 -6.710 1.00 91.38 86 ILE A CA 1
ATOM 640 C C . ILE A 1 86 ? 3.300 -0.533 -6.991 1.00 91.38 86 ILE A C 1
ATOM 642 O O . ILE A 1 86 ? 3.764 0.458 -6.422 1.00 91.38 86 ILE A O 1
ATOM 646 N N . ARG A 1 87 ? 3.988 -1.246 -7.880 1.00 91.81 87 ARG A N 1
ATOM 647 C CA . ARG A 1 87 ? 5.327 -0.898 -8.349 1.00 91.81 87 ARG A CA 1
ATOM 648 C C . ARG A 1 87 ? 5.216 -0.108 -9.646 1.00 91.81 87 ARG A C 1
ATOM 650 O O . ARG A 1 87 ? 4.750 -0.635 -10.654 1.00 91.81 87 ARG A O 1
ATOM 657 N N . ILE A 1 88 ? 5.609 1.163 -9.598 1.00 88.44 88 ILE A N 1
ATOM 658 C CA . ILE A 1 88 ? 5.499 2.103 -10.720 1.00 88.44 88 ILE A CA 1
ATOM 659 C C . ILE A 1 88 ? 6.784 2.086 -11.550 1.00 88.44 88 ILE A C 1
ATOM 661 O O . ILE A 1 88 ? 7.878 2.126 -10.990 1.00 88.44 88 ILE A O 1
ATOM 665 N N . GLY A 1 89 ? 6.651 2.084 -12.877 1.00 85.06 89 GLY A N 1
ATOM 666 C CA . GLY A 1 89 ? 7.773 2.168 -13.817 1.00 85.06 89 GLY A CA 1
ATOM 667 C C . GLY A 1 89 ? 8.524 0.852 -14.013 1.00 85.06 89 GLY A C 1
ATOM 668 O O . GLY A 1 89 ? 9.647 0.865 -14.506 1.00 85.06 89 GLY A O 1
ATOM 669 N N . ALA A 1 90 ? 7.948 -0.278 -13.589 1.00 77.69 90 ALA A N 1
ATOM 670 C CA . ALA A 1 90 ? 8.526 -1.586 -13.863 1.00 77.69 90 ALA A CA 1
ATOM 671 C C . ALA A 1 90 ? 8.444 -1.879 -15.369 1.00 77.69 90 ALA A C 1
ATOM 673 O O . ALA A 1 90 ? 7.357 -1.872 -15.955 1.00 77.69 90 ALA A O 1
ATOM 674 N N . GLU A 1 91 ? 9.593 -2.141 -15.989 1.00 71.19 91 GLU A N 1
ATOM 675 C CA . GLU A 1 91 ? 9.658 -2.583 -17.379 1.00 71.19 91 GLU A CA 1
ATOM 676 C C . GLU A 1 91 ? 9.161 -4.031 -17.465 1.00 71.19 91 GLU A C 1
ATOM 678 O O . GLU A 1 91 ? 9.751 -4.938 -16.879 1.00 71.19 91 GLU A O 1
ATOM 683 N N . GLY A 1 92 ? 8.046 -4.258 -18.161 1.00 62.84 92 GLY A N 1
ATOM 684 C CA . GLY A 1 92 ? 7.509 -5.603 -18.355 1.00 62.84 92 GLY A CA 1
ATOM 685 C C . GLY A 1 92 ? 5.991 -5.670 -18.464 1.00 62.84 92 GLY A C 1
ATOM 686 O O . GLY A 1 92 ? 5.271 -4.689 -18.280 1.00 62.84 92 GLY A O 1
ATOM 687 N N . VAL A 1 93 ? 5.506 -6.867 -18.796 1.00 60.62 93 VAL A N 1
ATOM 688 C CA . VAL A 1 93 ? 4.076 -7.169 -18.892 1.00 60.62 93 VAL A CA 1
ATOM 689 C C . VAL A 1 93 ? 3.444 -7.044 -17.510 1.00 60.62 93 VAL A C 1
ATOM 691 O O . VAL A 1 93 ? 3.947 -7.605 -16.539 1.00 60.62 93 VAL A O 1
ATOM 694 N N . ARG A 1 94 ? 2.311 -6.340 -17.444 1.00 67.75 94 ARG A N 1
ATOM 695 C CA . ARG A 1 94 ? 1.463 -6.226 -16.252 1.00 67.75 94 ARG A CA 1
ATOM 696 C C . ARG A 1 94 ? 1.258 -7.603 -15.614 1.00 67.75 94 ARG A C 1
ATOM 698 O O . ARG A 1 94 ? 0.585 -8.456 -16.192 1.00 67.75 94 ARG A O 1
ATOM 705 N N . ALA A 1 95 ? 1.797 -7.803 -14.417 1.00 74.75 95 ALA A N 1
ATOM 706 C CA . ALA A 1 95 ? 1.665 -9.053 -13.686 1.00 74.75 95 ALA A CA 1
ATOM 707 C C . ALA A 1 95 ? 1.167 -8.775 -12.266 1.00 74.75 95 ALA A C 1
ATOM 709 O O . ALA A 1 95 ? 1.827 -8.098 -11.477 1.00 74.75 95 ALA A O 1
ATOM 710 N N . ARG A 1 96 ? -0.012 -9.316 -11.934 1.00 86.00 96 ARG A N 1
ATOM 711 C CA . ARG A 1 96 ? -0.450 -9.450 -10.542 1.00 86.00 96 ARG A CA 1
ATOM 712 C C . ARG A 1 96 ? 0.253 -10.664 -9.954 1.00 86.00 96 ARG A C 1
ATOM 714 O O . ARG A 1 96 ? 0.123 -11.761 -10.490 1.00 86.00 96 ARG A O 1
ATOM 721 N N . ARG A 1 97 ? 0.960 -10.471 -8.847 1.00 90.12 97 ARG A N 1
ATOM 722 C CA . ARG A 1 97 ? 1.655 -11.538 -8.123 1.00 90.12 97 ARG A CA 1
ATOM 723 C C . ARG A 1 97 ? 1.169 -11.597 -6.687 1.00 90.12 97 ARG A C 1
ATOM 725 O O . ARG A 1 97 ? 0.985 -10.565 -6.047 1.00 90.12 97 ARG A O 1
ATOM 732 N N . ASP A 1 98 ? 0.943 -12.809 -6.207 1.00 91.12 98 ASP A N 1
ATOM 733 C CA . ASP A 1 98 ? 0.634 -13.072 -4.806 1.00 91.12 98 ASP A CA 1
ATOM 734 C C . ASP A 1 98 ? 1.945 -13.153 -4.011 1.00 91.12 98 ASP A C 1
ATOM 736 O O . ASP A 1 98 ? 2.867 -13.875 -4.390 1.00 91.12 98 ASP A O 1
ATOM 740 N N . LEU A 1 99 ? 2.041 -12.383 -2.928 1.00 91.12 99 LEU A N 1
ATOM 741 C CA . LEU A 1 99 ? 3.183 -12.359 -2.011 1.00 91.12 99 LEU A CA 1
ATOM 742 C C . LEU A 1 99 ? 2.906 -13.157 -0.720 1.00 91.12 99 LEU A C 1
ATOM 744 O O . LEU A 1 99 ? 3.679 -13.091 0.240 1.00 91.12 99 LEU A O 1
ATOM 748 N N . GLY A 1 100 ? 1.763 -13.842 -0.637 1.00 88.12 100 GLY A N 1
ATOM 749 C CA . GLY A 1 100 ? 1.238 -14.568 0.523 1.00 88.12 100 GLY A CA 1
ATOM 750 C C . GLY A 1 100 ? 0.663 -13.666 1.622 1.00 88.12 100 GLY A C 1
ATOM 751 O O . GLY A 1 100 ? -0.292 -14.036 2.298 1.00 88.12 100 GLY A O 1
ATOM 752 N N . ARG A 1 101 ? 1.235 -12.471 1.818 1.00 89.69 101 ARG A N 1
ATOM 753 C CA . ARG A 1 101 ? 0.788 -11.454 2.795 1.00 89.69 101 ARG A CA 1
ATOM 754 C C . ARG A 1 101 ? 0.253 -10.179 2.137 1.00 89.69 101 ARG A C 1
ATOM 756 O O . ARG A 1 101 ? 0.050 -9.176 2.810 1.00 89.69 101 ARG A O 1
ATOM 763 N N . GLY A 1 102 ? 0.058 -10.217 0.827 1.00 91.62 102 GLY A N 1
ATOM 764 C CA . GLY A 1 102 ? -0.393 -9.095 0.021 1.00 91.62 102 GLY A CA 1
ATOM 765 C C . GLY A 1 102 ? -0.227 -9.393 -1.460 1.00 91.62 102 GLY A C 1
ATOM 766 O O . GLY A 1 102 ? 0.232 -10.469 -1.838 1.00 91.62 102 GLY A O 1
ATOM 767 N N . VAL A 1 103 ? -0.580 -8.428 -2.298 1.00 92.94 103 VAL A N 1
ATOM 768 C CA . VAL A 1 103 ? -0.465 -8.542 -3.756 1.00 92.94 103 VAL A CA 1
ATOM 769 C C . VAL A 1 103 ? 0.486 -7.487 -4.292 1.00 92.94 103 VAL A C 1
ATOM 771 O O . VAL A 1 103 ? 0.481 -6.349 -3.826 1.00 92.94 103 VAL A O 1
ATOM 774 N N . LEU A 1 104 ? 1.294 -7.860 -5.277 1.00 92.88 104 LEU A N 1
ATOM 775 C CA . LEU A 1 104 ? 2.143 -6.952 -6.036 1.00 92.88 104 LEU A CA 1
ATOM 776 C C . LEU A 1 104 ? 1.559 -6.749 -7.430 1.00 92.88 104 LEU A C 1
ATOM 778 O O . LEU A 1 104 ? 1.220 -7.709 -8.123 1.00 92.88 104 LEU A O 1
ATOM 782 N N . LEU A 1 105 ? 1.459 -5.489 -7.828 1.00 90.81 105 LEU A N 1
ATOM 783 C CA . LEU A 1 105 ? 0.945 -5.043 -9.110 1.00 90.81 105 LEU A CA 1
ATOM 784 C C . LEU A 1 105 ? 2.023 -4.217 -9.803 1.00 90.81 105 LEU A C 1
ATOM 786 O O . LEU A 1 105 ? 2.415 -3.164 -9.299 1.00 90.81 105 LEU A O 1
ATOM 790 N N . ASP A 1 106 ? 2.478 -4.676 -10.965 1.00 89.44 106 ASP A N 1
ATOM 791 C CA . ASP A 1 106 ? 3.326 -3.856 -11.828 1.00 89.44 106 ASP A CA 1
ATOM 792 C C . ASP A 1 106 ? 2.483 -2.893 -12.655 1.00 89.44 106 ASP A C 1
ATOM 794 O O . ASP A 1 106 ? 1.523 -3.281 -13.327 1.00 89.44 106 ASP A O 1
ATOM 798 N N . CYS A 1 107 ? 2.878 -1.628 -12.607 1.00 86.88 107 CYS A N 1
ATOM 799 C CA . CYS A 1 107 ? 2.254 -0.529 -13.313 1.00 86.88 107 CYS A CA 1
ATOM 800 C C . CYS A 1 107 ? 3.341 0.164 -14.133 1.00 86.88 107 CYS A C 1
ATOM 802 O O . CYS A 1 107 ? 4.158 0.910 -13.589 1.00 86.88 107 CYS A O 1
ATOM 804 N N . SER A 1 108 ? 3.381 -0.118 -15.431 1.00 83.62 108 SER A N 1
ATOM 805 C CA . SER A 1 108 ? 4.424 0.383 -16.326 1.00 83.62 108 SER A CA 1
ATOM 806 C C . SER A 1 108 ? 4.305 1.899 -16.484 1.00 83.62 108 SER A C 1
ATOM 808 O O . SER A 1 108 ? 5.291 2.619 -16.342 1.00 83.62 108 SER A O 1
ATOM 810 N N . THR A 1 109 ? 3.081 2.396 -16.686 1.00 80.31 109 THR A N 1
ATOM 811 C CA . THR A 1 109 ? 2.763 3.831 -16.745 1.00 80.31 109 THR A CA 1
ATOM 812 C C . THR A 1 109 ? 1.564 4.171 -15.860 1.00 80.31 109 THR A C 1
ATOM 814 O O . THR A 1 109 ? 0.798 3.295 -15.465 1.00 80.31 109 THR A O 1
ATOM 817 N N . LEU A 1 110 ? 1.361 5.455 -15.543 1.00 75.44 110 LEU A N 1
ATOM 818 C CA . LEU A 1 110 ? 0.195 5.887 -14.755 1.00 75.44 110 LEU A CA 1
ATOM 819 C C . LEU A 1 110 ? -1.141 5.619 -15.467 1.00 75.44 110 LEU A C 1
ATOM 821 O O . LEU A 1 110 ? -2.145 5.381 -14.796 1.00 75.44 110 LEU A O 1
ATOM 825 N N . ASP A 1 111 ? -1.147 5.568 -16.802 1.00 78.38 111 ASP A N 1
ATOM 826 C CA . ASP A 1 111 ? -2.332 5.229 -17.606 1.00 78.38 111 ASP A CA 1
ATOM 827 C C . ASP A 1 111 ? -2.821 3.793 -17.359 1.00 78.38 111 ASP A C 1
ATOM 829 O O . ASP A 1 111 ? -3.956 3.425 -17.680 1.00 78.38 111 ASP A O 1
ATOM 833 N N . ASP A 1 112 ? -1.977 2.961 -16.750 1.00 76.25 112 ASP A N 1
ATOM 834 C CA . ASP A 1 112 ? -2.303 1.587 -16.424 1.00 76.25 112 ASP A CA 1
ATOM 835 C C . ASP A 1 112 ? -3.137 1.468 -15.138 1.00 76.25 112 ASP A C 1
ATOM 837 O O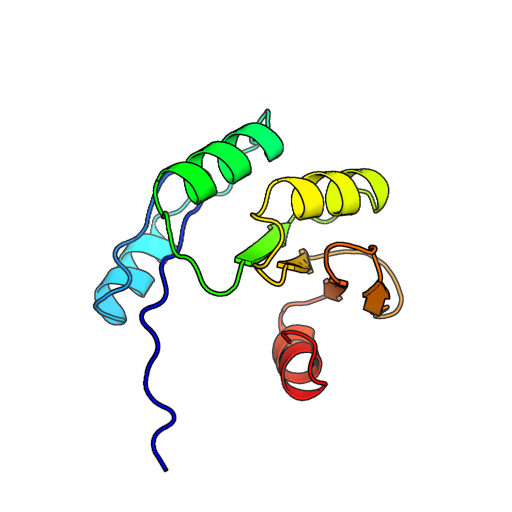 . ASP A 1 112 ? -3.885 0.489 -15.003 1.00 76.25 112 ASP A O 1
ATOM 841 N N . LEU A 1 113 ? -3.071 2.464 -14.241 1.00 73.38 113 LEU A N 1
ATOM 842 C CA . LEU A 1 113 ? -3.707 2.456 -12.917 1.00 73.38 113 LEU A CA 1
ATOM 843 C C . LEU A 1 113 ? -5.223 2.229 -12.951 1.00 73.38 113 LEU A C 1
ATOM 845 O O . LEU A 1 113 ? -5.690 1.367 -12.202 1.00 73.38 113 LEU A O 1
ATOM 849 N N . PRO A 1 114 ? -6.022 2.909 -13.803 1.00 70.81 114 PRO A N 1
ATOM 850 C CA . PRO A 1 114 ? -7.469 2.703 -13.818 1.00 70.81 114 PRO A CA 1
ATOM 851 C C . PRO A 1 114 ? -7.837 1.242 -14.087 1.00 70.81 114 PRO A C 1
ATOM 853 O O . PRO A 1 114 ? -8.731 0.692 -13.450 1.00 70.81 114 PRO A O 1
ATOM 856 N N . ARG A 1 115 ? -7.101 0.578 -14.985 1.00 69.81 115 ARG A N 1
ATOM 857 C CA . ARG A 1 115 ? -7.332 -0.833 -15.324 1.00 69.81 115 ARG A CA 1
ATOM 858 C C . ARG A 1 115 ? -6.932 -1.764 -14.179 1.00 69.81 115 ARG A C 1
ATOM 860 O O . ARG A 1 115 ? -7.626 -2.745 -13.935 1.00 69.81 115 ARG A O 1
ATOM 867 N N . ILE A 1 116 ? -5.855 -1.442 -13.462 1.00 68.06 116 ILE A N 1
ATOM 868 C CA . ILE A 1 116 ? -5.401 -2.194 -12.281 1.00 68.06 116 ILE A CA 1
ATOM 869 C C . ILE A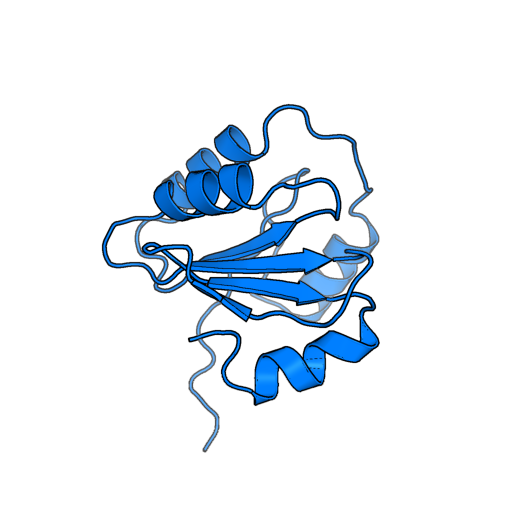 1 116 ? -6.448 -2.119 -11.161 1.00 68.06 116 ILE A C 1
ATOM 871 O O . ILE A 1 116 ? -6.785 -3.137 -10.559 1.00 68.06 116 ILE A O 1
ATOM 875 N N . ILE A 1 117 ? -7.009 -0.933 -10.917 1.00 67.25 117 ILE A N 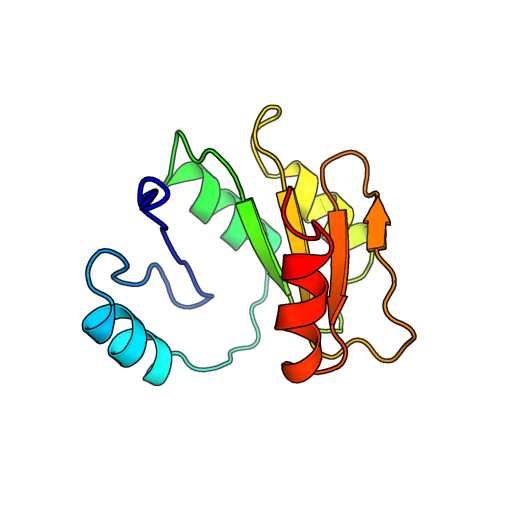1
ATOM 876 C CA . ILE A 1 117 ? -8.028 -0.712 -9.883 1.00 67.25 117 ILE A CA 1
ATOM 877 C C . ILE A 1 117 ? -9.335 -1.436 -10.241 1.00 67.25 117 ILE A C 1
ATOM 879 O O . ILE A 1 117 ? -9.914 -2.117 -9.396 1.00 67.25 117 ILE A O 1
ATOM 883 N N . VAL A 1 118 ? -9.785 -1.335 -11.498 1.00 59.69 118 VAL A N 1
ATOM 884 C CA . VAL A 1 118 ? -11.034 -1.963 -11.971 1.00 59.69 118 VAL A CA 1
ATOM 885 C C . VAL A 1 118 ? -10.959 -3.493 -11.957 1.00 59.69 118 VAL A C 1
ATOM 887 O O . VAL A 1 118 ? -11.960 -4.142 -11.672 1.00 59.69 118 VAL A O 1
ATOM 890 N N . ALA A 1 119 ? -9.783 -4.082 -12.186 1.00 57.88 119 ALA A N 1
ATOM 891 C CA . ALA A 1 119 ? -9.585 -5.533 -12.164 1.00 57.88 119 ALA A CA 1
ATOM 892 C C . ALA A 1 119 ? -9.583 -6.160 -10.750 1.00 57.88 119 ALA A C 1
ATOM 894 O O . ALA A 1 119 ? -9.206 -7.320 -10.599 1.00 57.88 119 ALA A O 1
ATOM 895 N N . GLY A 1 120 ? -9.954 -5.414 -9.702 1.00 54.94 120 GLY A N 1
ATOM 896 C CA . GLY A 1 120 ? -9.860 -5.891 -8.316 1.00 54.94 120 GLY A CA 1
ATOM 897 C C . GLY A 1 120 ? -8.418 -5.933 -7.803 1.00 54.94 120 GLY A C 1
ATOM 898 O O . GLY A 1 120 ? -8.081 -6.716 -6.915 1.00 54.94 120 GLY A O 1
ATOM 899 N N . GLY A 1 121 ? -7.539 -5.105 -8.381 1.00 52.44 121 GLY A N 1
ATOM 900 C CA . GLY A 1 121 ? -6.137 -4.987 -7.986 1.00 52.44 121 GLY A CA 1
ATOM 901 C C . GLY A 1 121 ? -5.950 -4.649 -6.507 1.00 52.44 121 GLY A C 1
ATOM 902 O O . GLY A 1 121 ? -5.011 -5.135 -5.887 1.00 52.44 121 GLY A O 1
ATOM 903 N N . LEU A 1 122 ? -6.884 -3.872 -5.962 1.00 54.06 122 LEU A N 1
ATOM 904 C CA . LEU A 1 122 ? -6.951 -3.450 -4.571 1.00 54.06 122 LEU A CA 1
ATOM 905 C C . LEU A 1 122 ? -8.124 -4.190 -3.915 1.00 54.06 122 LEU A C 1
ATOM 907 O O . LEU A 1 122 ? -9.271 -3.762 -4.051 1.00 54.06 122 LEU A O 1
ATOM 911 N N . ALA A 1 123 ? -7.845 -5.325 -3.284 1.00 48.44 123 ALA A N 1
ATOM 912 C CA . ALA A 1 123 ? -8.812 -6.108 -2.516 1.00 48.44 123 ALA A CA 1
ATOM 913 C C . ALA A 1 123 ? -8.207 -6.448 -1.156 1.00 48.44 123 ALA A C 1
ATOM 915 O O . ALA A 1 123 ? -7.013 -6.830 -1.141 1.00 48.44 123 ALA A O 1
#

Secondary structure (DSSP, 8-state):
-----PPP-EE-SS-EE--SSHHHHHHHHHHPPP---S-HHHHHHHHHHHSTT-S-EEEEE-TT--HHHHHHHHTTS-TTS-EEEEEET--SS--EEE-SSSEEEEESSGGGHHHHHHTT---

pLDDT: mean 83.28, std 12.66, range [40.84, 95.56]

Sequence (123 aa):
NLRESRPVSLSTTEGWLPSGVAMRLLDALSEVKARSFGDLSRRVREAVAQRPGVSALTLIVGPNVTDIEAAHLARLAPIDVPVSIIRIGAEGVRARRDLGRGVLLDCSTLDDLPRIIVAGGLA

Foldseek 3Di:
DPDPPDQDWDADLVGTFDRPDPVSRVVVVVPDDDDDDDCPLVVLLVVQVVDPPDQEEEAEAEQPQDLVNVLVSLVSHPQRYEYAYEYEQHPDDFDWDDSVSYIYTYDNHPVCVVVCVVVPSPD

Radius of gyration: 14.5 Å; chains: 1; bounding box: 43×36×34 Å